Protein AF-A0A978TK53-F1 (afdb_monomer_lite)

Secondary structure (DSSP, 8-state):
-B-SS-EEEEEESSSSPPEEEEEEEEEEEE-TT-EEEEEE-SSSPPP-EEEEEEEEEEE-SS-EEEEEESSS---EEEEE-SEEEE-TT-EEE--BTTS---EEE-

Foldseek 3Di:
DAEQQAEDEFEDAAAEKEEEADADEAEAEHEQAYEYEIEYEDDQYEFYEYEEHHQEYEYDHLYEYAGEYERYFFYEYHYDYVYYHYDPNYDYAGGYPVRHGDYYHD

pLDDT: mean 96.35, std 2.98, range [85.5, 98.75]

Sequence (106 aa):
MLDRSGNIAATTATGLGGNVVLNVTDSLQLRDGSSLAVAALGGTENGGNLTLDAETIAALENSAISANSVGGNGGNIQISTTGLFVSPQSRITASSQLGIDGTIEI

Radius of gyration: 12.92 Å; chains: 1; bounding box: 34×25×32 Å

Structure (mmCIF, N/CA/C/O backbone):
data_AF-A0A978TK53-F1
#
_entry.id   AF-A0A978TK53-F1
#
loop_
_atom_site.group_PDB
_atom_site.id
_atom_site.type_symbol
_atom_site.label_atom_id
_atom_site.label_alt_id
_atom_site.label_comp_id
_atom_site.label_asym_id
_atom_site.label_entity_id
_atom_site.label_seq_id
_atom_site.pdbx_PDB_ins_code
_atom_site.Cartn_x
_atom_site.Cartn_y
_atom_site.Cartn_z
_atom_site.occupancy
_atom_site.B_iso_or_equiv
_atom_site.auth_seq_id
_atom_site.auth_comp_id
_atom_site.auth_asym_id
_atom_site.auth_atom_id
_atom_site.pdbx_PDB_model_num
ATOM 1 N N . MET A 1 1 ? -11.854 -9.519 5.249 1.00 93.69 1 MET A N 1
ATOM 2 C CA . MET A 1 1 ? -10.676 -9.618 6.138 1.00 93.69 1 MET A CA 1
ATOM 3 C C . MET A 1 1 ? -9.592 -10.414 5.434 1.00 93.69 1 MET A C 1
ATOM 5 O O . MET A 1 1 ? -9.909 -11.465 4.888 1.00 93.69 1 MET A O 1
ATOM 9 N N . LEU A 1 2 ? -8.356 -9.915 5.450 1.00 96.44 2 LEU A N 1
ATOM 10 C CA . LEU A 1 2 ? -7.142 -10.682 5.182 1.00 96.44 2 LEU A CA 1
ATOM 11 C C . LEU A 1 2 ? -6.449 -10.953 6.518 1.00 96.44 2 LEU A C 1
ATOM 13 O O . LEU A 1 2 ? -6.308 -10.045 7.336 1.00 96.44 2 LEU A O 1
ATOM 17 N N . ASP A 1 3 ? -6.066 -12.200 6.737 1.00 97.38 3 ASP A N 1
ATOM 18 C CA . ASP A 1 3 ? -5.509 -12.680 7.996 1.00 97.38 3 ASP A CA 1
ATOM 19 C C . ASP A 1 3 ? -4.504 -13.807 7.718 1.00 97.38 3 ASP A C 1
ATOM 21 O O . ASP A 1 3 ? -4.589 -14.453 6.668 1.00 97.38 3 ASP A O 1
ATOM 25 N N . ARG A 1 4 ? -3.572 -14.044 8.649 1.00 96.56 4 ARG A N 1
ATOM 26 C CA . ARG A 1 4 ? -2.515 -15.068 8.565 1.00 96.56 4 ARG A CA 1
ATOM 27 C C . ARG A 1 4 ? -1.749 -15.006 7.241 1.00 96.56 4 ARG A C 1
ATOM 29 O O . ARG A 1 4 ? -1.704 -15.980 6.488 1.00 96.56 4 ARG A O 1
ATOM 36 N N . SER A 1 5 ? -1.152 -13.844 6.972 1.00 97.00 5 SER A N 1
ATOM 37 C CA . SER A 1 5 ? -0.425 -13.551 5.728 1.00 97.00 5 SER A CA 1
ATOM 38 C C . SER A 1 5 ? -1.294 -13.679 4.470 1.00 97.00 5 SER A C 1
ATOM 40 O O . SER A 1 5 ? -0.844 -14.140 3.420 1.00 97.00 5 SER A O 1
ATOM 42 N N . GLY A 1 6 ? -2.562 -13.273 4.573 1.00 98.19 6 GLY A N 1
ATOM 43 C CA . GLY A 1 6 ? -3.465 -13.192 3.434 1.00 98.19 6 GLY A CA 1
ATOM 44 C C . GLY A 1 6 ? -2.968 -12.165 2.418 1.00 98.19 6 GLY A C 1
ATOM 45 O O . GLY A 1 6 ? -2.501 -11.092 2.788 1.00 98.19 6 GLY A O 1
ATOM 46 N N . ASN A 1 7 ? -3.080 -12.483 1.129 1.00 97.56 7 ASN A N 1
ATOM 47 C CA . ASN A 1 7 ? -2.554 -11.640 0.062 1.00 97.56 7 ASN A CA 1
ATOM 48 C C . ASN A 1 7 ? -3.574 -11.468 -1.067 1.00 97.56 7 ASN A C 1
ATOM 50 O O . ASN A 1 7 ? -4.083 -12.451 -1.604 1.00 97.56 7 ASN A O 1
ATOM 54 N N . ILE A 1 8 ? -3.820 -10.220 -1.457 1.00 97.75 8 ILE A N 1
ATOM 55 C CA . ILE A 1 8 ? -4.463 -9.865 -2.724 1.00 97.75 8 ILE A CA 1
ATOM 56 C C . ILE A 1 8 ? -3.444 -9.060 -3.521 1.00 97.75 8 ILE A C 1
ATOM 58 O O . ILE A 1 8 ? -2.990 -8.007 -3.069 1.00 97.75 8 ILE A O 1
ATOM 62 N N . ALA A 1 9 ? -3.097 -9.553 -4.709 1.00 96.19 9 ALA A N 1
ATOM 63 C CA . ALA A 1 9 ? -2.084 -8.933 -5.544 1.00 96.19 9 ALA A CA 1
ATOM 64 C C . ALA A 1 9 ? -2.508 -8.836 -7.013 1.00 96.19 9 ALA A C 1
ATOM 66 O O . ALA A 1 9 ? -3.063 -9.786 -7.565 1.00 96.19 9 ALA A O 1
ATOM 67 N N . ALA A 1 10 ? -2.181 -7.715 -7.656 1.00 96.19 10 ALA A N 1
ATOM 68 C CA . ALA A 1 10 ? -2.206 -7.575 -9.109 1.00 96.19 10 ALA A CA 1
ATOM 69 C C . ALA A 1 10 ? -0.857 -7.036 -9.593 1.00 96.19 10 ALA A C 1
ATOM 71 O O . ALA A 1 10 ? -0.556 -5.843 -9.513 1.00 96.19 10 ALA A O 1
ATOM 72 N N . THR A 1 11 ? -0.028 -7.947 -10.088 1.00 94.12 11 THR A N 1
ATOM 73 C CA . THR A 1 11 ? 1.356 -7.660 -10.452 1.00 94.12 11 THR A CA 1
ATOM 74 C C . THR A 1 11 ? 1.600 -7.988 -11.914 1.00 94.12 11 THR A C 1
ATOM 76 O O . THR A 1 11 ? 1.233 -9.066 -12.380 1.00 94.12 11 THR A O 1
ATOM 79 N N . THR A 1 12 ? 2.244 -7.074 -12.631 1.00 94.06 12 THR A N 1
ATOM 80 C CA . THR A 1 12 ? 2.670 -7.276 -14.016 1.00 94.06 12 THR A CA 1
ATOM 81 C C . THR A 1 12 ? 4.190 -7.395 -14.085 1.00 94.06 12 THR A C 1
ATOM 83 O O . THR A 1 12 ? 4.930 -6.673 -13.416 1.00 94.06 12 THR A O 1
ATOM 86 N N . ALA A 1 13 ? 4.670 -8.357 -14.876 1.00 92.00 13 ALA A N 1
ATOM 87 C CA . ALA A 1 13 ? 6.104 -8.569 -15.077 1.00 92.00 13 ALA A CA 1
ATOM 88 C C . ALA A 1 13 ? 6.722 -7.500 -15.995 1.00 92.00 13 ALA A C 1
ATOM 90 O O . ALA A 1 13 ? 7.873 -7.117 -15.815 1.00 92.00 13 ALA A O 1
ATOM 91 N N . THR A 1 14 ? 5.946 -7.027 -16.969 1.00 86.88 14 THR A N 1
ATOM 92 C CA . THR A 1 14 ? 6.310 -5.985 -17.934 1.00 86.88 14 THR A CA 1
ATOM 93 C C . THR A 1 14 ? 5.076 -5.150 -18.246 1.00 86.88 14 THR A C 1
ATOM 95 O O . THR A 1 14 ? 3.991 -5.721 -18.401 1.00 86.88 14 THR A O 1
ATOM 98 N N . GLY A 1 15 ? 5.240 -3.839 -18.403 1.00 87.19 15 GLY A N 1
ATOM 99 C CA . GLY A 1 15 ? 4.128 -2.925 -18.645 1.00 87.19 15 GLY A CA 1
ATOM 100 C C . GLY A 1 15 ? 3.557 -2.329 -17.356 1.00 87.19 15 GLY A C 1
ATOM 101 O O . GLY A 1 15 ? 4.104 -2.502 -16.270 1.00 87.19 15 GLY A O 1
ATOM 102 N N . LEU A 1 16 ? 2.438 -1.612 -17.486 1.00 87.50 16 LEU A N 1
ATOM 103 C CA . LEU A 1 16 ? 1.779 -0.923 -16.370 1.00 87.50 16 LEU A CA 1
ATOM 104 C C . LEU A 1 16 ? 1.364 -1.894 -15.261 1.00 87.50 16 LEU A C 1
ATOM 106 O O . LEU A 1 16 ? 0.970 -3.030 -15.539 1.00 87.50 16 LEU A O 1
ATOM 110 N N . GLY A 1 17 ? 1.421 -1.435 -14.009 1.00 90.25 17 GLY A N 1
ATOM 111 C CA . GLY A 1 17 ? 0.963 -2.220 -12.865 1.00 90.25 17 GLY A CA 1
ATOM 112 C C . GLY A 1 17 ? -0.537 -2.529 -12.924 1.00 90.25 17 GLY A C 1
ATOM 113 O O . GLY A 1 17 ? -1.316 -1.822 -13.565 1.00 90.25 17 GLY A O 1
ATOM 114 N N . GLY A 1 18 ? -0.947 -3.607 -12.253 1.00 94.12 18 GLY A N 1
ATOM 115 C CA . GLY A 1 18 ? -2.342 -4.049 -12.240 1.00 94.12 18 GLY A CA 1
ATOM 116 C C . GLY A 1 18 ? -3.295 -3.076 -11.535 1.00 94.12 18 GLY A C 1
ATOM 117 O O . GLY A 1 18 ? -2.875 -2.225 -10.756 1.00 94.12 18 GLY A O 1
ATOM 118 N N . ASN A 1 19 ? -4.595 -3.240 -11.784 1.00 95.44 19 ASN A N 1
ATOM 119 C CA . ASN A 1 19 ? -5.647 -2.466 -11.125 1.00 95.44 19 ASN A CA 1
ATOM 120 C C . ASN A 1 19 ? -6.440 -3.366 -10.177 1.00 95.44 19 ASN A C 1
ATOM 122 O O . ASN A 1 19 ? -6.897 -4.435 -10.584 1.00 95.44 19 ASN A O 1
ATOM 126 N N . VAL A 1 20 ? -6.633 -2.926 -8.937 1.00 97.94 20 VAL A N 1
ATOM 127 C CA . VAL A 1 20 ? -7.467 -3.609 -7.942 1.00 97.94 20 VAL A CA 1
ATOM 128 C C . VAL A 1 20 ? -8.488 -2.624 -7.403 1.00 97.94 20 VAL A C 1
ATOM 130 O O . VAL A 1 20 ? -8.139 -1.518 -7.003 1.00 97.94 20 VAL A O 1
ATOM 133 N N . VAL A 1 21 ? -9.746 -3.055 -7.363 1.00 98.25 21 VAL A N 1
ATOM 134 C CA . VAL A 1 21 ? -10.842 -2.315 -6.738 1.00 98.25 21 VAL A CA 1
ATOM 135 C C . VAL A 1 21 ? -11.450 -3.202 -5.664 1.00 98.25 21 VAL A C 1
ATOM 137 O O . VAL A 1 21 ? -11.875 -4.322 -5.956 1.00 98.25 21 VAL A O 1
ATOM 140 N N . LEU A 1 22 ? -11.488 -2.710 -4.429 1.00 97.62 22 LEU A N 1
ATOM 141 C CA . LEU A 1 22 ? -12.161 -3.360 -3.313 1.00 97.62 22 LEU A CA 1
ATOM 142 C C . LEU A 1 22 ? -13.259 -2.451 -2.785 1.00 97.62 22 LEU A C 1
ATOM 144 O O . LEU A 1 22 ? -12.967 -1.409 -2.214 1.00 97.62 22 LEU A O 1
ATOM 148 N N . ASN A 1 23 ? -14.502 -2.902 -2.938 1.00 97.88 23 ASN A N 1
ATOM 149 C CA . ASN A 1 23 ? -15.668 -2.285 -2.319 1.00 97.88 23 ASN A CA 1
ATOM 150 C C . ASN A 1 23 ? -16.133 -3.214 -1.197 1.00 97.88 23 ASN A C 1
ATOM 152 O O . ASN A 1 23 ? -16.588 -4.331 -1.462 1.00 97.88 23 ASN A O 1
ATOM 156 N N . VAL A 1 24 ? -15.961 -2.792 0.050 1.00 97.44 24 VAL A N 1
ATOM 157 C CA . VAL A 1 24 ? -16.284 -3.570 1.246 1.00 97.44 24 VAL A CA 1
ATOM 158 C C . VAL A 1 24 ? -17.279 -2.771 2.067 1.00 97.44 24 VAL A C 1
ATOM 160 O O . VAL A 1 24 ? -16.965 -1.676 2.491 1.00 97.44 24 VAL A O 1
ATOM 163 N N . THR A 1 25 ? -18.470 -3.316 2.314 1.00 94.50 25 THR A N 1
ATOM 164 C CA . THR A 1 25 ? -19.555 -2.556 2.958 1.00 94.50 25 THR A CA 1
ATOM 165 C C . THR A 1 25 ? -19.163 -2.000 4.328 1.00 94.50 25 THR A C 1
ATOM 167 O O . THR A 1 25 ? -19.302 -0.804 4.547 1.00 94.50 25 THR A O 1
ATOM 170 N N . ASP A 1 26 ? -18.621 -2.846 5.208 1.00 96.31 26 ASP A N 1
ATOM 171 C CA . ASP A 1 26 ? -18.361 -2.454 6.598 1.00 96.31 26 ASP A CA 1
ATOM 172 C C . ASP A 1 26 ? -16.862 -2.216 6.843 1.00 96.31 26 ASP A C 1
ATOM 174 O O . ASP A 1 26 ? -16.385 -1.086 6.901 1.00 96.31 26 ASP A O 1
ATOM 178 N N . SER A 1 27 ? -16.075 -3.292 6.985 1.00 97.69 27 SER A N 1
ATOM 179 C CA . SER A 1 27 ? -14.660 -3.166 7.343 1.00 97.69 27 SER A CA 1
ATOM 180 C C . SER A 1 27 ? -13.714 -4.002 6.490 1.00 97.69 27 SER A C 1
ATOM 182 O O . SER A 1 27 ? -13.833 -5.227 6.370 1.00 97.69 27 SER A O 1
ATOM 184 N N . LEU A 1 28 ? -12.700 -3.327 5.950 1.00 98.44 28 LEU A N 1
ATOM 185 C CA . LEU A 1 28 ? -11.534 -3.951 5.342 1.00 98.44 28 LEU A CA 1
ATOM 186 C C . LEU A 1 28 ? -10.412 -4.032 6.381 1.00 98.44 28 LEU A C 1
ATOM 188 O O . LEU A 1 28 ? -9.803 -3.031 6.745 1.00 98.44 28 LEU A O 1
ATOM 192 N N . GLN A 1 29 ? -10.131 -5.244 6.853 1.00 98.38 29 GLN A N 1
ATOM 193 C CA . GLN A 1 29 ? -9.086 -5.500 7.846 1.00 98.38 29 GLN A CA 1
ATOM 194 C C . GLN A 1 29 ? -7.968 -6.351 7.252 1.00 98.38 29 GLN A C 1
ATOM 196 O O . GLN A 1 29 ? -8.257 -7.385 6.640 1.00 98.38 29 GLN A O 1
ATOM 201 N N . LEU A 1 30 ? -6.723 -5.922 7.456 1.00 98.62 30 LEU A N 1
ATOM 202 C CA . LEU A 1 30 ? -5.499 -6.665 7.175 1.00 98.62 30 LEU A CA 1
ATOM 203 C C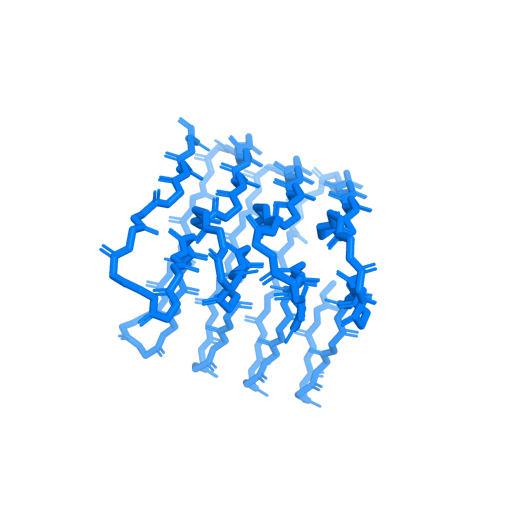 . LEU A 1 30 ? -4.796 -6.936 8.506 1.00 98.62 30 LEU A C 1
ATOM 205 O O . LEU A 1 30 ? -4.547 -5.999 9.269 1.00 98.62 30 LEU A O 1
ATOM 209 N N . ARG A 1 31 ? -4.502 -8.207 8.778 1.00 98.19 31 ARG A N 1
ATOM 210 C CA . ARG A 1 31 ? -3.905 -8.688 10.030 1.00 98.19 31 ARG A CA 1
ATOM 211 C C . ARG A 1 31 ? -2.786 -9.685 9.776 1.00 98.19 31 ARG A C 1
ATOM 213 O O . ARG A 1 31 ? -2.711 -10.264 8.693 1.00 98.19 31 ARG A O 1
ATOM 220 N N . ASP A 1 32 ? -1.934 -9.889 10.772 1.00 97.69 32 ASP A N 1
ATOM 221 C CA . ASP A 1 32 ? -0.890 -10.921 10.778 1.00 97.69 32 ASP A CA 1
ATOM 222 C C . ASP A 1 32 ? -0.038 -10.975 9.493 1.00 97.69 32 ASP A C 1
ATOM 224 O O . ASP A 1 32 ? 0.082 -12.010 8.825 1.00 97.69 32 ASP A O 1
ATOM 228 N N . GLY A 1 33 ? 0.552 -9.836 9.119 1.00 97.88 33 GLY A N 1
ATOM 229 C CA . GLY A 1 33 ? 1.435 -9.731 7.953 1.00 97.88 33 GLY A CA 1
ATOM 230 C C . GLY A 1 33 ? 0.724 -9.819 6.601 1.00 97.88 33 GLY A C 1
ATOM 231 O O . GLY A 1 33 ? 1.339 -10.225 5.617 1.00 97.88 33 GLY A O 1
ATOM 232 N N . SER A 1 34 ? -0.567 -9.494 6.545 1.00 98.69 34 SER A N 1
ATOM 233 C CA . SER A 1 34 ? -1.345 -9.535 5.303 1.00 98.69 34 SER A CA 1
ATOM 234 C C . SER A 1 34 ? -1.020 -8.372 4.365 1.00 98.69 34 SER A C 1
ATOM 236 O O . SER A 1 34 ? -0.608 -7.293 4.799 1.00 98.69 34 SER A O 1
ATOM 238 N N . SER A 1 35 ? -1.254 -8.566 3.066 1.00 98.12 35 SER A N 1
ATOM 239 C CA . SER A 1 35 ? -0.958 -7.563 2.046 1.00 98.12 35 SER A CA 1
ATOM 240 C C . SER A 1 35 ? -2.053 -7.356 1.003 1.00 98.12 35 SER A C 1
ATOM 242 O O . SER A 1 35 ? -2.696 -8.291 0.526 1.00 98.12 35 SER A O 1
ATOM 244 N N . LEU A 1 36 ? -2.196 -6.096 0.602 1.00 98.25 36 LEU A N 1
ATOM 245 C CA . LEU A 1 36 ? -2.848 -5.653 -0.625 1.00 98.25 36 LEU A CA 1
ATOM 246 C C . LEU A 1 36 ? -1.796 -4.984 -1.498 1.00 98.25 36 LEU A C 1
ATOM 248 O O . LEU A 1 36 ? -1.197 -3.996 -1.078 1.00 98.25 36 LEU A O 1
ATOM 252 N N . ALA A 1 37 ? -1.539 -5.519 -2.687 1.00 97.38 37 ALA A N 1
ATOM 253 C CA . ALA A 1 37 ? -0.433 -5.047 -3.508 1.00 97.38 37 ALA A CA 1
ATOM 254 C C . ALA A 1 37 ? -0.799 -4.930 -4.987 1.00 97.38 37 ALA A C 1
ATOM 256 O O . ALA A 1 37 ? -1.273 -5.875 -5.611 1.00 97.38 37 ALA A O 1
ATOM 257 N N . VAL A 1 38 ? -0.486 -3.792 -5.587 1.00 97.62 38 VAL A N 1
ATOM 258 C CA . VAL A 1 38 ? -0.410 -3.654 -7.041 1.00 97.62 38 VAL A CA 1
ATOM 259 C C . VAL A 1 38 ? 1.002 -3.252 -7.428 1.00 97.62 38 VAL A C 1
ATOM 261 O O . VAL A 1 38 ? 1.619 -2.423 -6.759 1.00 97.62 38 VAL A O 1
ATOM 264 N N . ALA A 1 39 ? 1.562 -3.877 -8.465 1.00 95.44 39 ALA A N 1
ATOM 265 C CA . ALA A 1 39 ? 2.951 -3.612 -8.828 1.00 95.44 39 ALA A CA 1
ATOM 266 C C . ALA A 1 39 ? 3.273 -3.787 -10.313 1.00 95.44 39 ALA A C 1
ATOM 268 O O . ALA A 1 39 ? 2.706 -4.656 -10.975 1.00 95.44 39 ALA A O 1
ATOM 269 N N . ALA A 1 40 ? 4.234 -2.991 -10.788 1.00 95.81 40 ALA A N 1
ATOM 270 C CA . ALA A 1 40 ? 4.939 -3.181 -12.057 1.00 95.81 40 ALA A CA 1
ATOM 271 C C . ALA A 1 40 ? 6.393 -3.593 -11.768 1.00 95.81 40 ALA A C 1
ATOM 273 O O . ALA A 1 40 ? 7.149 -2.820 -11.174 1.00 95.81 40 ALA A O 1
ATOM 274 N N . LEU A 1 41 ? 6.781 -4.819 -12.137 1.00 92.94 41 LEU A N 1
ATOM 275 C CA . LEU A 1 41 ? 8.091 -5.388 -11.774 1.00 92.94 41 LEU A CA 1
ATOM 276 C C . LEU A 1 41 ? 9.204 -5.132 -12.794 1.00 92.94 41 LEU A C 1
ATOM 278 O O . LEU A 1 41 ? 10.371 -5.372 -12.491 1.00 92.94 41 LEU A O 1
ATOM 282 N N . GLY A 1 42 ? 8.872 -4.680 -13.997 1.00 85.50 42 GLY A N 1
ATOM 283 C CA . GLY A 1 42 ? 9.838 -4.522 -15.074 1.00 85.50 42 GLY A CA 1
ATOM 284 C C . GLY A 1 42 ? 9.404 -3.469 -16.076 1.00 85.50 42 GLY A C 1
ATOM 285 O O . GLY A 1 42 ? 8.229 -3.122 -16.145 1.00 85.50 42 GLY A O 1
ATOM 286 N N . GLY A 1 43 ? 10.382 -2.989 -16.844 1.00 85.50 43 GLY A N 1
ATOM 287 C CA . GLY A 1 43 ? 10.227 -1.848 -17.742 1.00 85.50 43 GLY A CA 1
ATOM 288 C C . GLY A 1 43 ? 10.272 -0.504 -17.005 1.00 85.50 43 GLY A C 1
ATOM 289 O O . GLY A 1 43 ? 10.759 -0.425 -15.877 1.00 85.50 43 GLY A O 1
ATOM 290 N N . THR A 1 44 ? 9.843 0.563 -17.676 1.00 89.12 44 THR A N 1
ATOM 291 C CA . THR A 1 44 ? 9.858 1.950 -17.166 1.00 89.12 44 THR A CA 1
ATOM 292 C C . THR A 1 44 ? 8.459 2.446 -16.798 1.00 89.12 44 THR A C 1
ATOM 294 O O . THR A 1 44 ? 8.206 3.647 -16.734 1.00 89.12 44 THR A O 1
ATOM 297 N N . GLU A 1 45 ? 7.514 1.525 -16.642 1.00 92.56 45 GLU A N 1
ATOM 298 C CA . GLU A 1 45 ? 6.112 1.824 -16.417 1.00 92.56 45 GLU A CA 1
ATOM 299 C C . GLU A 1 45 ? 5.790 2.075 -14.942 1.00 92.56 45 GLU A C 1
ATOM 301 O O . GLU A 1 45 ? 6.459 1.599 -14.021 1.00 92.56 45 GLU A O 1
ATOM 306 N N . ASN A 1 46 ? 4.728 2.849 -14.729 1.00 91.81 46 ASN A N 1
ATOM 307 C CA . ASN A 1 46 ? 4.273 3.226 -13.400 1.00 91.81 46 ASN A CA 1
ATOM 308 C C . ASN A 1 46 ? 3.651 2.042 -12.653 1.00 91.81 46 ASN A C 1
ATOM 310 O O . ASN A 1 46 ? 3.168 1.072 -13.251 1.00 91.81 46 ASN A O 1
ATOM 314 N N . GLY A 1 47 ? 3.626 2.171 -11.326 1.00 93.50 47 GLY A N 1
ATOM 315 C CA . GLY A 1 47 ? 2.947 1.227 -10.449 1.00 93.50 47 GLY A CA 1
ATOM 316 C C . GLY A 1 47 ? 1.452 1.140 -10.754 1.00 93.50 47 GLY A C 1
ATOM 317 O O . GLY A 1 47 ? 0.888 1.953 -11.486 1.00 93.50 47 GLY A O 1
ATOM 318 N N . GLY A 1 48 ? 0.813 0.114 -10.202 1.00 96.25 48 GLY A N 1
ATOM 319 C CA . GLY A 1 48 ? -0.605 -0.137 -10.444 1.00 96.25 48 GLY A CA 1
ATOM 320 C C . GLY A 1 48 ? -1.530 0.845 -9.728 1.00 96.25 48 GLY A C 1
ATOM 321 O O . GLY A 1 48 ? -1.076 1.714 -8.984 1.00 96.25 48 GLY A O 1
ATOM 322 N N . ASN A 1 49 ? -2.838 0.666 -9.916 1.00 97.56 49 ASN A N 1
ATOM 323 C CA . ASN A 1 49 ? -3.854 1.439 -9.204 1.00 97.56 49 ASN A CA 1
ATOM 324 C C . ASN A 1 49 ? -4.587 0.562 -8.186 1.00 97.56 49 ASN A C 1
ATOM 326 O O . ASN A 1 49 ? -5.016 -0.551 -8.499 1.00 97.56 49 ASN A O 1
ATOM 330 N N . LEU A 1 50 ? -4.758 1.074 -6.975 1.00 98.38 50 LEU A N 1
ATOM 331 C CA . LEU A 1 50 ? -5.507 0.430 -5.908 1.00 98.38 50 LEU A CA 1
ATOM 332 C C . LEU A 1 50 ? -6.619 1.376 -5.452 1.00 98.38 50 LEU A C 1
ATOM 334 O O . LEU A 1 50 ? -6.333 2.462 -4.960 1.00 98.38 50 LEU A O 1
ATOM 338 N N . THR A 1 51 ? -7.874 0.966 -5.599 1.00 98.62 51 THR A N 1
ATOM 339 C CA . THR A 1 51 ? -9.037 1.704 -5.092 1.00 98.62 51 THR A CA 1
ATOM 340 C C . THR A 1 51 ? -9.670 0.920 -3.954 1.00 98.62 51 THR A C 1
ATOM 342 O O . THR A 1 51 ? -10.071 -0.230 -4.144 1.00 98.62 51 THR A O 1
ATOM 345 N N . LEU A 1 52 ? -9.744 1.533 -2.776 1.00 98.62 52 LEU A N 1
ATOM 346 C CA . LEU A 1 52 ? -10.339 0.966 -1.572 1.00 98.62 52 LEU A CA 1
ATOM 347 C C . LEU A 1 52 ? -11.530 1.817 -1.146 1.00 98.62 52 LEU A C 1
ATOM 349 O O . LEU A 1 52 ? -11.363 2.999 -0.866 1.00 98.62 52 LEU A O 1
ATOM 353 N N . ASP A 1 53 ? -12.697 1.197 -1.059 1.00 98.62 53 ASP A N 1
ATOM 354 C CA . ASP A 1 53 ? -13.921 1.795 -0.535 1.00 98.62 53 ASP A CA 1
ATOM 355 C C . ASP A 1 53 ? -14.451 0.910 0.596 1.00 98.62 53 ASP A C 1
ATOM 357 O O . ASP A 1 53 ? -14.767 -0.266 0.375 1.00 98.62 53 ASP A O 1
ATOM 361 N N . ALA A 1 54 ? -14.455 1.442 1.820 1.00 98.44 54 ALA A N 1
ATOM 362 C CA . ALA A 1 54 ? -15.037 0.790 2.988 1.00 98.44 54 ALA A CA 1
ATOM 363 C C . ALA A 1 54 ? -15.370 1.793 4.091 1.00 98.44 54 ALA A C 1
ATOM 365 O O . ALA A 1 54 ? -14.674 2.790 4.232 1.00 98.44 54 ALA A O 1
ATOM 366 N N . GLU A 1 55 ? -16.354 1.511 4.952 1.00 98.31 55 GLU A N 1
ATOM 367 C CA . GLU A 1 55 ? -16.647 2.394 6.093 1.00 98.31 55 GLU A CA 1
ATOM 368 C C . GLU A 1 55 ? -15.438 2.522 7.037 1.00 98.31 55 GLU A C 1
ATOM 370 O O . GLU A 1 55 ? -15.115 3.617 7.503 1.00 98.31 55 GLU A O 1
ATOM 375 N N . THR A 1 56 ? -14.742 1.411 7.302 1.00 98.44 56 THR A N 1
ATOM 376 C CA . THR A 1 56 ? -13.493 1.393 8.075 1.00 98.44 56 THR A CA 1
ATOM 377 C C . THR A 1 56 ? -12.418 0.542 7.408 1.00 98.44 56 THR A C 1
ATOM 379 O O . THR A 1 56 ? -12.647 -0.606 7.023 1.00 98.44 56 THR A O 1
ATOM 382 N N . ILE A 1 57 ? -11.192 1.061 7.367 1.00 98.69 57 ILE A N 1
ATOM 383 C CA . ILE A 1 57 ? -10.006 0.340 6.903 1.00 98.69 57 ILE A CA 1
ATOM 384 C C . ILE A 1 57 ? -9.007 0.240 8.053 1.00 98.69 57 ILE A C 1
ATOM 386 O O . ILE A 1 57 ? -8.633 1.246 8.656 1.00 98.69 57 ILE A O 1
ATOM 390 N N . ALA A 1 58 ? -8.555 -0.979 8.346 1.00 98.56 58 ALA A N 1
ATOM 391 C CA . ALA A 1 58 ? -7.560 -1.245 9.377 1.00 98.56 58 ALA A CA 1
ATOM 392 C C . ALA A 1 58 ? -6.414 -2.111 8.837 1.00 98.56 58 ALA A C 1
ATOM 394 O O . ALA A 1 58 ? -6.626 -3.263 8.458 1.00 98.56 58 ALA A O 1
ATOM 395 N N . ALA A 1 59 ? -5.193 -1.577 8.845 1.00 98.31 59 ALA A N 1
ATOM 396 C CA . ALA A 1 59 ? -3.965 -2.320 8.580 1.00 98.31 59 ALA A CA 1
ATOM 397 C C . ALA A 1 59 ? -3.208 -2.519 9.898 1.00 98.31 59 ALA A C 1
ATOM 399 O O . ALA A 1 59 ? -2.667 -1.573 10.475 1.00 98.31 59 ALA A O 1
ATOM 400 N N . LEU A 1 60 ? -3.208 -3.752 10.397 1.00 98.12 60 LEU A N 1
ATOM 401 C CA . LEU A 1 60 ? -2.707 -4.121 11.718 1.00 98.12 60 LEU A CA 1
ATOM 402 C C . LEU A 1 60 ? -1.594 -5.167 11.599 1.00 98.12 60 LEU A C 1
ATOM 404 O O . LEU A 1 60 ? -1.473 -5.846 10.584 1.00 98.12 60 LEU A O 1
ATOM 408 N 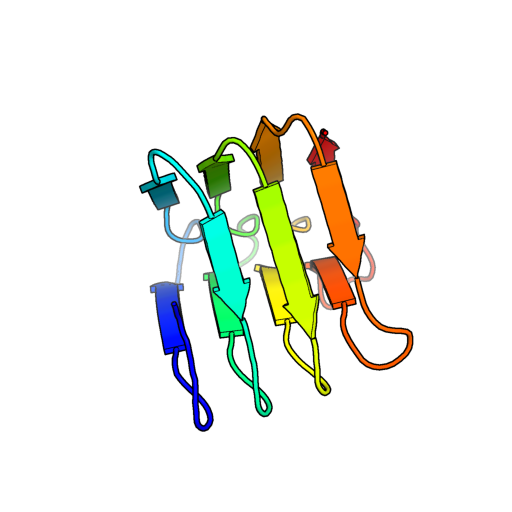N . GLU A 1 61 ? -0.796 -5.317 12.659 1.00 97.25 61 GLU A N 1
ATOM 409 C CA . GLU A 1 61 ? 0.116 -6.464 12.824 1.00 97.25 61 GLU A CA 1
ATOM 410 C C . GLU A 1 61 ? 1.073 -6.666 11.630 1.00 97.25 61 GLU A C 1
ATOM 412 O O . GLU A 1 61 ? 1.146 -7.743 11.044 1.00 97.25 61 GLU A O 1
ATOM 417 N N . ASN A 1 62 ? 1.828 -5.614 11.278 1.00 97.56 62 ASN A N 1
ATOM 418 C CA . ASN A 1 62 ? 2.825 -5.632 10.195 1.00 97.56 62 ASN A CA 1
ATOM 419 C C . ASN A 1 62 ? 2.217 -5.897 8.801 1.00 97.56 62 ASN A C 1
ATOM 421 O O . ASN A 1 62 ? 2.841 -6.528 7.949 1.00 97.56 62 ASN A O 1
ATOM 425 N N . SER A 1 63 ? 0.998 -5.410 8.567 1.00 98.69 63 SER A N 1
ATOM 426 C CA . SER A 1 63 ? 0.324 -5.523 7.272 1.00 98.69 63 SER A CA 1
ATOM 427 C C . SER A 1 63 ? 0.696 -4.388 6.317 1.00 98.69 63 SER A C 1
ATOM 429 O O . SER A 1 63 ? 1.143 -3.314 6.733 1.00 98.69 63 SER A O 1
ATOM 431 N N . ALA A 1 64 ? 0.490 -4.605 5.020 1.00 98.50 64 ALA A N 1
ATOM 432 C CA . ALA A 1 64 ? 0.869 -3.644 3.990 1.00 98.50 64 ALA A CA 1
ATOM 433 C C . ALA A 1 64 ? -0.229 -3.411 2.946 1.00 98.50 64 ALA A C 1
ATOM 435 O O . ALA A 1 64 ? -0.831 -4.348 2.431 1.00 98.50 64 ALA A O 1
ATOM 436 N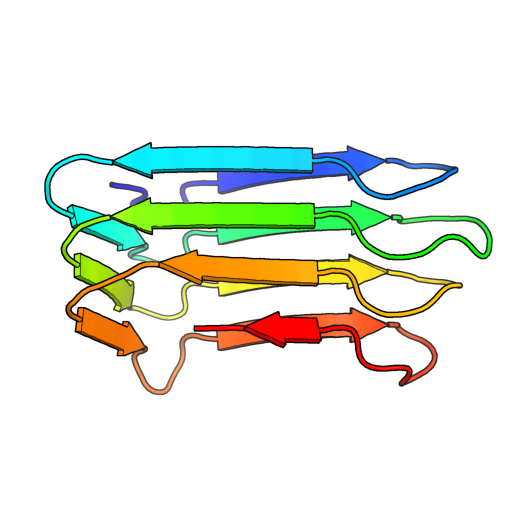 N . ILE A 1 65 ? -0.433 -2.149 2.578 1.00 98.62 65 ILE A N 1
ATOM 437 C CA . ILE A 1 65 ? -1.183 -1.743 1.387 1.00 98.62 65 ILE A CA 1
ATOM 438 C C . ILE A 1 65 ? -0.186 -1.040 0.464 1.00 98.62 65 ILE A C 1
ATOM 440 O O . ILE A 1 65 ? 0.492 -0.110 0.891 1.00 98.62 65 ILE A O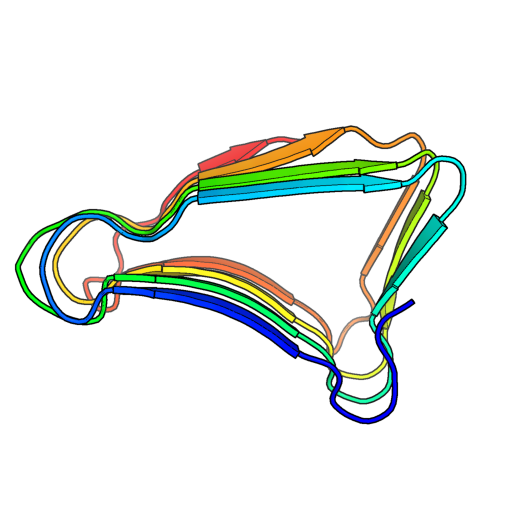 1
ATOM 444 N N . SER A 1 66 ? -0.032 -1.492 -0.778 1.00 98.19 66 SER A N 1
ATOM 445 C CA . SER A 1 66 ? 1.041 -0.991 -1.638 1.00 98.19 66 SER A CA 1
ATOM 446 C C . SER A 1 66 ? 0.673 -0.871 -3.111 1.00 98.19 66 SER A C 1
ATOM 448 O O . SER A 1 66 ? -0.025 -1.722 -3.661 1.00 98.19 66 SER A O 1
ATOM 450 N N . ALA A 1 67 ? 1.192 0.177 -3.746 1.00 97.88 67 ALA A N 1
ATOM 451 C CA . ALA A 1 67 ? 1.131 0.412 -5.181 1.00 97.88 67 ALA A CA 1
ATOM 452 C C . ALA A 1 67 ? 2.524 0.808 -5.684 1.00 97.88 67 ALA A C 1
ATOM 454 O O . ALA A 1 67 ? 2.857 1.988 -5.765 1.00 97.88 67 ALA A O 1
ATOM 455 N N . ASN A 1 68 ? 3.371 -0.179 -5.975 1.00 96.31 68 ASN A N 1
ATOM 456 C CA . ASN A 1 68 ? 4.802 0.056 -6.189 1.00 96.31 68 ASN A CA 1
ATOM 457 C C . ASN A 1 68 ? 5.255 -0.206 -7.632 1.00 96.31 68 ASN A C 1
ATOM 459 O O . ASN A 1 68 ? 4.575 -0.877 -8.408 1.00 96.31 68 ASN A O 1
ATOM 463 N N . SER A 1 69 ? 6.432 0.294 -7.996 1.00 96.88 69 SER A N 1
ATOM 464 C CA . SER A 1 69 ? 7.062 0.007 -9.289 1.00 96.88 69 SER A CA 1
ATOM 465 C C . SER A 1 69 ? 8.578 -0.136 -9.197 1.00 96.88 69 SER A C 1
ATOM 467 O O . SER A 1 69 ? 9.203 0.194 -8.187 1.00 96.88 69 SER A O 1
ATOM 469 N N . VAL A 1 70 ? 9.170 -0.671 -10.265 1.00 94.81 70 VAL A N 1
ATOM 470 C CA . VAL A 1 70 ? 10.625 -0.806 -10.398 1.00 94.81 70 VAL A CA 1
ATOM 471 C C . VAL A 1 70 ? 11.231 0.346 -11.195 1.00 94.81 70 VAL A C 1
ATOM 473 O O . VAL A 1 70 ? 12.118 1.017 -10.680 1.00 94.81 70 VAL A O 1
ATOM 476 N N . GLY A 1 71 ? 10.781 0.582 -12.433 1.00 91.25 71 GLY A N 1
ATOM 477 C CA . GLY A 1 71 ? 11.431 1.547 -13.333 1.00 91.25 71 GLY A CA 1
ATOM 478 C C . GLY A 1 71 ? 10.627 2.799 -13.688 1.00 91.25 71 GLY A C 1
ATOM 479 O O . GLY A 1 71 ? 11.188 3.690 -14.318 1.00 91.25 71 GLY A O 1
ATOM 480 N N . GLY A 1 72 ? 9.345 2.880 -13.326 1.00 93.06 72 GLY A N 1
ATOM 481 C CA . GLY A 1 72 ? 8.524 4.087 -13.492 1.00 93.06 72 GLY A CA 1
ATOM 482 C C . GLY A 1 72 ? 8.274 4.808 -12.172 1.00 93.06 72 GLY A C 1
ATOM 483 O O . GLY A 1 72 ? 9.008 4.617 -11.205 1.00 93.06 72 GLY A O 1
ATOM 484 N N . ASN A 1 73 ? 7.218 5.615 -12.107 1.00 95.50 73 ASN A N 1
ATOM 485 C CA . ASN A 1 73 ? 6.770 6.251 -10.864 1.00 95.50 73 ASN A CA 1
ATOM 486 C C . ASN A 1 73 ? 6.051 5.232 -9.971 1.00 95.50 73 ASN A C 1
ATOM 488 O O . ASN A 1 73 ? 5.562 4.208 -10.467 1.00 95.50 73 ASN A O 1
ATOM 492 N N . GLY A 1 74 ? 5.943 5.506 -8.668 1.00 96.62 74 GLY A N 1
ATOM 493 C CA . GLY A 1 74 ? 5.028 4.765 -7.798 1.00 96.62 74 GLY A CA 1
ATOM 494 C C . GLY A 1 74 ? 3.598 4.741 -8.360 1.00 96.62 74 GLY A C 1
ATOM 495 O O . GLY A 1 74 ? 3.232 5.542 -9.222 1.00 96.62 74 GLY A O 1
ATOM 496 N N . GLY A 1 75 ? 2.800 3.774 -7.916 1.00 97.12 75 GLY A N 1
ATOM 497 C CA . GLY A 1 75 ? 1.413 3.625 -8.351 1.00 97.12 75 GLY A CA 1
ATOM 498 C C . GLY A 1 75 ? 0.469 4.630 -7.694 1.00 97.12 75 GLY A C 1
ATOM 499 O O . GLY A 1 75 ? 0.899 5.577 -7.042 1.00 97.12 75 GLY A O 1
ATOM 500 N N . ASN A 1 76 ? -0.833 4.412 -7.848 1.00 98.06 76 ASN A N 1
ATOM 501 C CA . ASN A 1 76 ? -1.848 5.271 -7.243 1.00 98.06 76 ASN A CA 1
ATOM 502 C C . ASN A 1 76 ? -2.696 4.471 -6.259 1.00 98.06 76 ASN A C 1
ATOM 504 O O . ASN A 1 76 ? -3.160 3.374 -6.574 1.00 98.06 76 ASN A O 1
ATOM 508 N N . ILE A 1 77 ? -2.908 5.028 -5.073 1.00 98.69 77 ILE A N 1
ATOM 509 C CA . ILE A 1 77 ? -3.779 4.469 -4.046 1.00 98.69 77 I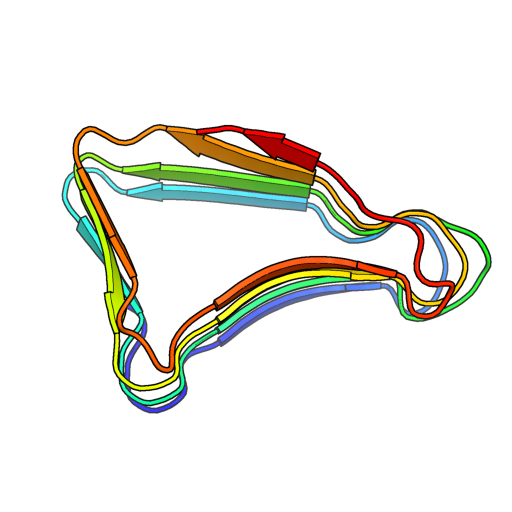LE A CA 1
ATOM 510 C C . ILE A 1 77 ? -4.878 5.487 -3.775 1.00 98.69 77 ILE A C 1
ATOM 512 O O . ILE A 1 77 ? -4.607 6.551 -3.232 1.00 98.69 77 ILE A O 1
ATOM 516 N N . GLN A 1 78 ? -6.111 5.140 -4.125 1.00 98.75 78 GLN A N 1
ATOM 517 C CA . GLN A 1 78 ? -7.297 5.882 -3.722 1.00 98.75 78 GLN A CA 1
ATOM 518 C C . GLN A 1 78 ? -7.968 5.147 -2.571 1.00 98.75 78 GLN A C 1
ATOM 520 O O . GLN A 1 78 ? -8.332 3.977 -2.699 1.00 98.75 78 GLN A O 1
ATOM 525 N N . ILE A 1 79 ? -8.167 5.844 -1.465 1.00 98.62 79 ILE A N 1
ATOM 526 C CA . ILE A 1 79 ? -8.895 5.364 -0.302 1.00 98.62 79 ILE A CA 1
ATOM 527 C C . ILE A 1 79 ? -10.137 6.237 -0.139 1.00 98.62 79 ILE A C 1
ATOM 529 O O . ILE A 1 79 ? -10.065 7.451 -0.269 1.00 98.62 79 ILE A O 1
ATOM 533 N N . SER A 1 80 ? -11.279 5.609 0.112 1.00 98.62 80 SER A N 1
ATOM 534 C CA . SER A 1 80 ? -12.498 6.253 0.578 1.00 98.62 80 SER A CA 1
ATOM 535 C C . SER A 1 80 ? -12.946 5.516 1.831 1.00 98.62 80 SER A C 1
ATOM 537 O O . SER A 1 80 ? -13.207 4.313 1.794 1.00 98.62 80 SER A O 1
ATOM 539 N N . THR A 1 81 ? -12.914 6.208 2.970 1.00 98.44 81 THR A N 1
ATOM 540 C CA . THR A 1 81 ? -13.258 5.617 4.265 1.00 98.44 81 THR A CA 1
ATOM 541 C C . THR A 1 81 ? -13.689 6.664 5.278 1.00 98.44 81 THR A C 1
ATOM 543 O O . THR A 1 81 ? -13.261 7.814 5.221 1.00 98.44 81 THR A O 1
ATOM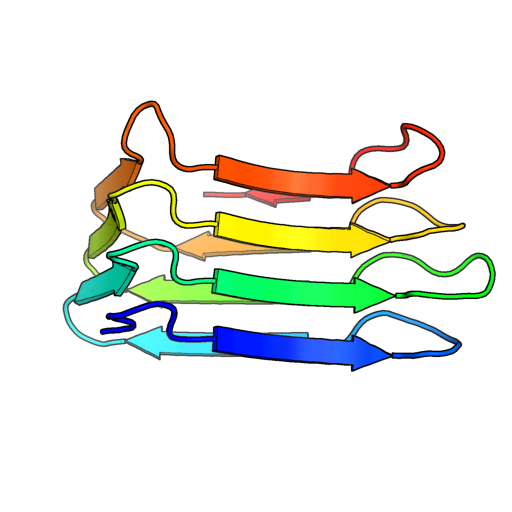 546 N N . THR A 1 82 ? -14.506 6.254 6.249 1.00 98.06 82 THR A N 1
ATOM 547 C CA . THR A 1 82 ? -14.826 7.089 7.418 1.00 98.06 82 THR A CA 1
ATOM 548 C C . THR A 1 82 ? -13.740 6.976 8.491 1.00 98.06 82 THR A C 1
ATOM 550 O O . THR A 1 82 ? -13.515 7.913 9.257 1.00 98.06 82 THR A O 1
ATOM 553 N N . GLY A 1 83 ? -13.031 5.844 8.538 1.00 97.81 83 GLY A N 1
ATOM 554 C CA . GLY A 1 83 ? -11.942 5.604 9.481 1.00 97.81 83 GLY A CA 1
ATOM 555 C C . GLY A 1 83 ? -10.782 4.837 8.858 1.00 97.81 83 GLY A C 1
ATOM 556 O O . GLY A 1 83 ? -10.968 3.760 8.290 1.00 97.81 83 GLY A O 1
ATOM 557 N N . LEU A 1 84 ? -9.567 5.369 9.000 1.00 98.31 84 LEU A N 1
ATOM 558 C CA . LEU A 1 84 ? -8.331 4.695 8.607 1.00 98.31 84 LEU A CA 1
ATOM 559 C C . LEU A 1 84 ? -7.440 4.475 9.832 1.00 98.31 84 LEU A C 1
ATOM 561 O O . LEU A 1 84 ? -6.992 5.429 10.466 1.00 98.31 84 LEU A O 1
ATOM 565 N N . PHE A 1 85 ? -7.149 3.212 10.136 1.00 98.38 85 PHE A N 1
ATOM 566 C CA . PHE A 1 85 ? -6.302 2.813 11.257 1.00 98.38 85 PHE A CA 1
ATOM 567 C C . PHE A 1 85 ? -5.102 2.018 10.748 1.00 98.38 85 PHE A C 1
ATOM 569 O O . PHE A 1 85 ? -5.252 0.941 10.177 1.00 98.38 85 PHE A O 1
ATOM 576 N N . VAL A 1 86 ? -3.895 2.529 10.977 1.00 98.25 86 VAL A N 1
ATOM 577 C CA . VAL A 1 86 ? -2.651 1.865 10.569 1.00 98.25 86 VAL A CA 1
ATOM 578 C C . VAL A 1 86 ? -1.787 1.671 11.806 1.00 98.25 86 VAL A C 1
ATOM 580 O O . VAL A 1 86 ? -1.438 2.639 12.483 1.00 98.25 86 VAL A O 1
ATOM 583 N N . SER A 1 87 ? -1.468 0.420 12.144 1.00 97.94 87 SER A N 1
ATOM 584 C CA . SER A 1 87 ? -0.581 0.139 13.275 1.00 97.94 87 SER A CA 1
ATOM 585 C C . SER A 1 87 ? 0.847 0.617 12.973 1.00 97.94 87 SER A C 1
ATOM 587 O O . SER A 1 87 ? 1.234 0.647 11.806 1.00 97.94 87 SER A O 1
ATOM 589 N N . PRO A 1 88 ? 1.683 0.923 13.984 1.00 97.50 88 PRO A N 1
ATOM 590 C CA . PRO A 1 88 ? 3.029 1.464 13.755 1.00 97.50 88 PRO A CA 1
ATOM 591 C C . PRO A 1 88 ? 3.950 0.595 12.881 1.00 97.50 88 PRO A C 1
ATOM 593 O O . PRO A 1 88 ? 4.889 1.099 12.274 1.00 97.50 88 PRO A O 1
ATOM 596 N N . GLN A 1 89 ? 3.713 -0.718 12.842 1.00 97.19 89 GLN A N 1
ATOM 597 C CA . GLN A 1 89 ? 4.473 -1.671 12.026 1.00 97.19 89 GLN A CA 1
ATOM 598 C C . GLN A 1 89 ? 3.891 -1.843 10.616 1.00 97.19 89 GLN A C 1
ATOM 600 O O . GLN A 1 89 ? 4.560 -2.391 9.743 1.00 97.19 89 GLN A O 1
ATOM 605 N N . SER A 1 90 ? 2.651 -1.406 10.404 1.00 98.50 90 SER A N 1
ATOM 606 C CA . SER A 1 90 ? 1.945 -1.510 9.132 1.00 98.50 90 SER A CA 1
ATOM 607 C C . SER A 1 90 ? 2.217 -0.289 8.262 1.00 98.50 90 SER A C 1
ATOM 609 O O . SER A 1 90 ? 2.595 0.774 8.756 1.00 98.50 90 SER A O 1
ATOM 611 N N . ARG A 1 91 ? 2.068 -0.438 6.944 1.00 98.12 91 ARG A N 1
ATOM 612 C CA . ARG A 1 91 ? 2.440 0.615 5.988 1.00 98.12 91 ARG A CA 1
ATOM 613 C C . ARG A 1 91 ? 1.461 0.720 4.826 1.00 98.12 91 ARG A C 1
ATOM 615 O O . ARG A 1 91 ? 0.948 -0.289 4.349 1.00 98.12 91 ARG A O 1
ATOM 622 N N . ILE A 1 92 ? 1.271 1.950 4.350 1.00 98.31 92 ILE A N 1
ATOM 623 C CA . ILE A 1 92 ? 0.634 2.257 3.068 1.00 98.31 92 ILE A CA 1
ATOM 624 C C . ILE A 1 92 ? 1.686 2.958 2.210 1.00 98.31 92 ILE A C 1
ATOM 626 O O . ILE A 1 92 ? 2.232 3.972 2.641 1.00 98.31 92 ILE A O 1
ATOM 630 N N . THR A 1 93 ? 2.030 2.400 1.049 1.00 98.00 93 THR A N 1
ATOM 631 C CA . THR A 1 93 ? 3.125 2.927 0.218 1.00 98.00 93 THR A CA 1
ATOM 632 C C . THR A 1 93 ? 2.753 2.975 -1.250 1.00 98.00 93 THR A C 1
ATOM 634 O O . THR A 1 93 ? 2.297 1.979 -1.804 1.00 98.00 93 THR A O 1
ATOM 637 N N . ALA A 1 94 ? 3.054 4.088 -1.903 1.00 97.81 94 ALA A N 1
ATOM 638 C CA . ALA A 1 94 ? 3.026 4.192 -3.349 1.00 97.81 94 ALA A CA 1
ATOM 639 C C . ALA A 1 94 ? 4.380 4.729 -3.814 1.00 97.81 94 ALA A C 1
ATOM 641 O O . ALA A 1 94 ? 4.596 5.937 -3.794 1.00 97.81 94 ALA A O 1
ATOM 642 N N . SER A 1 95 ? 5.327 3.849 -4.145 1.00 97.12 95 SER A N 1
ATOM 643 C CA . SER A 1 95 ? 6.699 4.271 -4.459 1.00 97.12 95 SER A CA 1
ATOM 644 C C . SER A 1 95 ? 7.375 3.429 -5.537 1.00 97.12 95 SER A C 1
ATOM 646 O O . SER A 1 95 ? 6.920 2.346 -5.908 1.00 97.12 95 SER A O 1
ATOM 648 N N . SER A 1 96 ? 8.483 3.952 -6.054 1.00 96.31 96 SER A N 1
ATOM 649 C CA . SER A 1 96 ? 9.340 3.293 -7.037 1.00 96.31 96 SER A CA 1
ATOM 650 C C . SER A 1 96 ? 10.717 2.968 -6.464 1.00 96.31 96 SER A C 1
ATOM 652 O O . SER A 1 96 ? 11.219 3.689 -5.598 1.00 96.31 96 SER A O 1
ATOM 654 N N . GLN A 1 97 ? 11.388 1.944 -7.002 1.00 95.00 97 GLN A N 1
ATOM 655 C CA . GLN A 1 97 ? 12.810 1.694 -6.715 1.00 95.00 97 GLN A CA 1
ATOM 656 C C . GLN A 1 97 ? 13.725 2.841 -7.168 1.00 95.00 97 GLN A C 1
ATOM 658 O O . GLN A 1 97 ? 14.828 2.983 -6.643 1.00 95.00 97 GLN A O 1
ATOM 663 N N . LEU A 1 98 ? 13.264 3.688 -8.092 1.00 94.50 98 LEU A N 1
ATOM 664 C CA . LEU A 1 98 ? 13.964 4.914 -8.484 1.00 94.50 98 LEU A CA 1
ATOM 665 C C . LEU A 1 98 ? 13.818 6.052 -7.460 1.00 94.50 98 LEU A C 1
ATOM 667 O O . LEU A 1 98 ? 14.368 7.130 -7.668 1.00 94.50 98 LEU A O 1
ATOM 671 N N . GLY A 1 99 ? 13.067 5.838 -6.376 1.00 93.75 99 GLY A N 1
ATOM 672 C CA . GLY A 1 99 ? 12.751 6.875 -5.393 1.00 93.75 99 GLY A CA 1
ATOM 673 C C . GLY A 1 99 ? 11.729 7.895 -5.896 1.00 93.75 99 GLY A C 1
ATOM 674 O O . GLY A 1 99 ? 11.645 8.989 -5.347 1.00 93.75 99 GLY A O 1
ATOM 675 N N . ILE A 1 100 ? 10.984 7.559 -6.954 1.00 95.50 100 ILE A N 1
ATOM 676 C CA . ILE A 1 100 ? 9.909 8.401 -7.477 1.00 95.50 100 ILE A CA 1
ATOM 677 C C . ILE A 1 100 ? 8.593 7.963 -6.841 1.00 95.50 100 ILE A C 1
ATOM 679 O O . ILE A 1 100 ? 8.120 6.845 -7.070 1.00 95.50 100 ILE A O 1
ATOM 683 N N . ASP A 1 101 ? 8.010 8.849 -6.045 1.00 96.00 101 ASP A N 1
ATOM 684 C CA . ASP A 1 101 ? 6.758 8.580 -5.353 1.00 96.00 101 ASP A CA 1
ATOM 685 C C . ASP A 1 101 ? 5.567 8.537 -6.318 1.00 96.00 101 ASP A C 1
ATOM 687 O O . ASP A 1 101 ? 5.549 9.164 -7.381 1.00 96.00 101 ASP A O 1
ATOM 691 N N . GLY A 1 102 ? 4.582 7.734 -5.936 1.00 96.38 102 GLY A N 1
ATOM 692 C CA . GLY A 1 102 ? 3.260 7.700 -6.535 1.00 96.38 102 GLY A CA 1
ATOM 693 C C . GLY A 1 102 ? 2.297 8.625 -5.800 1.00 96.38 102 GLY A C 1
ATOM 694 O O . GLY A 1 102 ? 2.703 9.574 -5.128 1.00 96.38 102 GLY A O 1
ATOM 695 N N . THR A 1 103 ? 1.004 8.330 -5.903 1.00 97.94 103 THR A N 1
ATOM 696 C CA . THR A 1 103 ? -0.037 9.100 -5.212 1.00 97.94 103 THR A CA 1
ATOM 697 C C . THR A 1 103 ? -0.775 8.245 -4.190 1.00 97.94 103 THR A C 1
ATOM 699 O O . THR A 1 103 ? -1.032 7.060 -4.407 1.00 97.94 103 THR A O 1
ATOM 702 N N . ILE A 1 104 ? -1.099 8.855 -3.051 1.00 98.31 104 ILE A N 1
ATOM 703 C CA . ILE A 1 104 ? -1.993 8.292 -2.040 1.00 98.31 104 ILE A CA 1
ATOM 704 C C . ILE A 1 104 ? -3.004 9.383 -1.705 1.00 98.31 104 ILE A C 1
ATOM 706 O O . ILE A 1 104 ? -2.621 10.443 -1.212 1.00 98.31 104 ILE A O 1
ATOM 710 N N . GLU A 1 105 ? -4.272 9.117 -1.984 1.00 98.50 105 GLU A N 1
ATOM 711 C CA . GLU A 1 105 ? -5.398 10.008 -1.715 1.00 98.50 105 GLU A CA 1
ATOM 712 C C . GLU A 1 105 ? -6.382 9.297 -0.779 1.00 98.50 105 GLU A C 1
ATOM 714 O O . GLU A 1 105 ? -6.637 8.102 -0.945 1.00 98.50 105 GLU A O 1
ATOM 719 N N . ILE A 1 106 ? -6.869 10.010 0.241 1.00 95.31 106 ILE A N 1
ATOM 720 C CA . ILE A 1 106 ? -7.737 9.503 1.318 1.00 95.31 106 ILE A CA 1
ATOM 721 C C . ILE A 1 106 ? -8.928 10.443 1.469 1.00 95.31 106 ILE A C 1
ATOM 723 O O . ILE A 1 106 ? -8.673 11.669 1.519 1.00 95.31 106 ILE A O 1
#